Protein AF-A0A348WNU6-F1 (afdb_monomer_lite)

Structure (mmCIF, N/CA/C/O backbone):
data_AF-A0A348WNU6-F1
#
_entry.id   AF-A0A348WNU6-F1
#
loop_
_atom_site.group_PDB
_atom_site.id
_atom_site.type_symbol
_atom_site.label_atom_id
_atom_site.label_alt_id
_atom_site.label_comp_id
_atom_site.label_asym_id
_atom_site.label_entity_id
_atom_site.label_seq_id
_atom_site.pdbx_PDB_ins_code
_atom_site.Cartn_x
_atom_site.Cartn_y
_atom_site.Cartn_z
_atom_site.occupancy
_atom_site.B_iso_or_equiv
_atom_site.auth_seq_id
_atom_site.auth_comp_id
_atom_site.auth_asym_id
_atom_site.auth_atom_id
_atom_site.pdbx_PDB_model_num
ATOM 1 N N . MET A 1 1 ? 20.290 43.573 -7.274 1.00 59.84 1 MET A N 1
ATOM 2 C CA . MET A 1 1 ? 20.204 42.449 -6.313 1.00 59.84 1 MET A CA 1
ATOM 3 C C . MET A 1 1 ? 21.325 41.465 -6.633 1.00 59.84 1 MET A C 1
ATOM 5 O O . MET A 1 1 ? 21.477 41.127 -7.798 1.00 59.84 1 MET A O 1
ATOM 9 N N . SER A 1 2 ? 22.170 41.083 -5.666 1.00 76.69 2 SER A N 1
ATOM 10 C CA . SER A 1 2 ? 23.293 40.156 -5.919 1.00 76.69 2 SER A CA 1
ATOM 11 C C . SER A 1 2 ? 22.778 38.761 -6.301 1.00 76.69 2 SER A C 1
ATOM 13 O O . SER A 1 2 ? 21.799 38.294 -5.719 1.00 76.69 2 SER A O 1
ATOM 15 N N . SER A 1 3 ? 23.455 38.074 -7.230 1.00 81.56 3 SER A N 1
ATOM 16 C CA . SER A 1 3 ? 23.144 36.691 -7.645 1.00 81.56 3 SER A CA 1
ATOM 17 C C . SER A 1 3 ? 23.007 35.733 -6.449 1.00 81.56 3 SER A C 1
ATOM 19 O O . SER A 1 3 ? 22.137 34.864 -6.431 1.00 81.56 3 SER A O 1
ATOM 21 N N . ALA A 1 4 ? 23.790 35.948 -5.387 1.00 82.56 4 ALA A N 1
ATOM 22 C CA . ALA A 1 4 ? 23.717 35.153 -4.163 1.00 82.56 4 ALA A CA 1
ATOM 23 C C . ALA A 1 4 ? 22.416 35.371 -3.361 1.00 82.56 4 ALA A C 1
ATOM 25 O O . ALA A 1 4 ? 21.897 34.421 -2.778 1.00 82.56 4 ALA A O 1
ATOM 26 N N . MET A 1 5 ? 21.862 36.591 -3.347 1.00 82.69 5 MET A N 1
ATOM 27 C CA . MET A 1 5 ? 20.577 36.865 -2.683 1.00 82.69 5 MET A CA 1
ATOM 28 C C . MET A 1 5 ? 19.411 36.230 -3.440 1.00 82.69 5 MET A C 1
ATOM 30 O O . MET A 1 5 ? 18.519 35.670 -2.812 1.00 82.69 5 MET A O 1
ATOM 34 N N . LEU A 1 6 ? 19.445 36.260 -4.777 1.00 88.50 6 LEU A N 1
ATOM 35 C CA . LEU A 1 6 ? 18.407 35.649 -5.608 1.00 88.50 6 LEU A CA 1
ATOM 36 C C . LEU A 1 6 ? 18.359 34.125 -5.421 1.00 88.50 6 LEU A C 1
ATOM 38 O O . LEU A 1 6 ? 17.283 33.561 -5.262 1.00 88.50 6 LEU A O 1
ATOM 42 N N . LYS A 1 7 ? 19.523 33.464 -5.358 1.00 87.88 7 LYS A N 1
ATOM 43 C CA . LYS A 1 7 ? 19.611 32.018 -5.090 1.00 87.88 7 LYS A CA 1
ATOM 44 C C . LYS A 1 7 ? 19.069 31.644 -3.711 1.00 87.88 7 LYS A C 1
ATOM 46 O O . LYS A 1 7 ? 18.361 30.653 -3.589 1.00 87.88 7 LYS A O 1
ATOM 51 N N . LYS A 1 8 ? 19.368 32.445 -2.682 1.00 90.44 8 LYS A N 1
ATOM 52 C CA . LYS A 1 8 ? 18.818 32.228 -1.336 1.00 90.44 8 LYS A CA 1
ATOM 53 C C . LYS A 1 8 ? 17.303 32.409 -1.309 1.00 90.44 8 LYS A C 1
ATOM 55 O O . LYS A 1 8 ? 16.622 31.578 -0.726 1.00 90.44 8 LYS A O 1
ATOM 60 N N . ALA A 1 9 ? 16.782 33.451 -1.955 1.00 91.56 9 ALA A N 1
ATOM 61 C CA . ALA A 1 9 ? 15.340 33.665 -2.064 1.00 91.56 9 ALA A CA 1
ATOM 62 C C . ALA A 1 9 ? 14.648 32.504 -2.800 1.00 91.56 9 ALA A C 1
ATOM 64 O O . ALA A 1 9 ? 13.622 32.016 -2.340 1.00 91.56 9 ALA A O 1
ATOM 65 N N . MET A 1 10 ? 15.253 32.009 -3.885 1.00 92.50 10 MET A N 1
ATOM 66 C CA . MET A 1 10 ? 14.762 30.840 -4.621 1.00 92.50 10 MET A CA 1
ATOM 67 C C . MET A 1 10 ? 14.744 29.578 -3.748 1.00 92.50 10 MET A C 1
ATOM 69 O O . MET A 1 10 ? 13.763 28.845 -3.752 1.00 92.50 10 MET A O 1
ATOM 73 N N . LEU A 1 11 ? 15.804 29.336 -2.970 1.00 91.62 11 LEU A N 1
ATOM 74 C CA . LEU A 1 11 ? 15.875 28.188 -2.063 1.00 91.62 11 LEU A CA 1
ATOM 75 C C . LEU A 1 11 ? 14.768 28.244 -1.002 1.00 91.62 11 LEU A C 1
ATOM 77 O O . LEU A 1 11 ? 14.086 27.251 -0.776 1.00 91.62 11 LEU A O 1
ATOM 81 N N . TRP A 1 12 ? 14.566 29.410 -0.385 1.00 91.62 12 TRP A N 1
ATOM 82 C CA . TRP A 1 12 ? 13.499 29.601 0.598 1.00 91.62 12 TRP A CA 1
ATOM 83 C C . TRP A 1 12 ? 12.110 29.404 -0.005 1.00 91.62 12 TRP A C 1
ATOM 85 O O . TRP A 1 12 ? 11.265 28.784 0.633 1.00 91.62 12 TRP A O 1
ATOM 95 N N . LEU A 1 13 ? 11.892 29.869 -1.238 1.00 91.44 13 LEU A N 1
ATOM 96 C CA . LEU A 1 13 ? 10.642 29.644 -1.960 1.00 91.44 13 LEU A CA 1
ATOM 97 C C . LEU A 1 13 ? 10.388 28.147 -2.194 1.00 91.44 13 LEU A C 1
ATOM 99 O O . LEU A 1 13 ? 9.281 27.681 -1.952 1.00 91.44 13 LEU A O 1
ATOM 103 N N . LEU A 1 14 ? 11.407 27.388 -2.606 1.00 86.81 14 LEU A N 1
ATOM 104 C CA . LEU A 1 14 ? 11.286 25.942 -2.823 1.00 86.81 14 LEU A CA 1
ATOM 105 C C . LEU A 1 14 ? 10.952 25.185 -1.531 1.00 86.81 14 LEU A C 1
ATOM 107 O O . LEU A 1 14 ? 10.102 24.300 -1.549 1.00 86.81 14 LEU A O 1
ATOM 111 N N . VAL A 1 15 ? 11.573 25.560 -0.407 1.00 86.44 15 VAL A N 1
ATOM 112 C CA . VAL A 1 15 ? 11.261 24.966 0.904 1.00 86.44 15 VAL A CA 1
ATOM 113 C C . VAL A 1 15 ? 9.825 25.285 1.321 1.00 86.44 15 VAL A C 1
ATOM 115 O O . VAL A 1 15 ? 9.131 24.395 1.794 1.00 86.44 15 VAL A O 1
ATOM 118 N N . LEU A 1 16 ? 9.354 26.518 1.113 1.00 85.44 16 LEU A N 1
ATOM 119 C CA . LEU A 1 16 ? 7.982 26.908 1.454 1.00 85.44 16 LEU A CA 1
ATOM 120 C C . LEU A 1 16 ? 6.937 26.138 0.638 1.00 85.44 16 LEU A C 1
ATOM 122 O O . LEU A 1 16 ? 5.927 25.716 1.188 1.00 85.44 16 LEU A O 1
ATOM 126 N N . VAL A 1 17 ? 7.192 25.927 -0.655 1.00 80.00 17 VAL A N 1
ATOM 127 C CA . VAL A 1 17 ? 6.289 25.171 -1.537 1.00 80.00 17 VAL A CA 1
ATOM 128 C C . VAL A 1 17 ? 6.232 23.691 -1.151 1.00 80.00 17 VAL A C 1
ATOM 130 O O . VAL A 1 17 ? 5.168 23.088 -1.243 1.00 80.00 17 VAL A O 1
ATOM 133 N N . ALA A 1 18 ? 7.332 23.114 -0.659 1.00 73.50 18 ALA A N 1
ATOM 134 C CA . ALA A 1 18 ? 7.371 21.715 -0.233 1.00 73.50 18 ALA A CA 1
ATOM 135 C C . ALA A 1 18 ? 6.471 21.408 0.983 1.00 73.50 18 ALA A C 1
ATOM 137 O O . ALA A 1 18 ? 6.071 20.262 1.151 1.00 73.50 18 ALA A O 1
ATOM 138 N N . VAL A 1 19 ? 6.132 22.409 1.807 1.00 71.44 19 VAL A N 1
ATOM 139 C CA . VAL A 1 19 ? 5.242 22.249 2.979 1.00 71.44 19 VAL A CA 1
ATOM 140 C C . VAL A 1 19 ? 3.758 22.373 2.601 1.00 71.44 19 VAL A C 1
ATOM 142 O O . VAL A 1 19 ? 2.894 22.020 3.390 1.00 71.44 19 VAL A O 1
ATOM 145 N N . LEU A 1 20 ? 3.444 22.874 1.401 1.00 70.12 20 LEU A N 1
ATOM 146 C CA . LEU A 1 20 ? 2.066 23.133 0.956 1.00 70.12 20 LEU A CA 1
ATOM 147 C C . LEU A 1 20 ? 1.417 21.950 0.224 1.00 70.12 20 LEU A C 1
ATOM 149 O O . LEU A 1 20 ? 0.300 22.085 -0.270 1.00 70.12 20 LEU A O 1
ATOM 153 N N . VAL A 1 21 ? 2.113 20.821 0.097 1.00 68.31 21 VAL A N 1
ATOM 154 C CA . VAL A 1 21 ? 1.554 19.616 -0.518 1.00 68.31 21 VAL A CA 1
ATOM 155 C C . VAL A 1 21 ? 0.909 18.757 0.559 1.00 68.31 21 VAL A C 1
ATOM 157 O O . VAL A 1 21 ? 1.590 18.167 1.394 1.00 68.31 21 VAL A O 1
ATOM 160 N N . ASP A 1 22 ? -0.413 18.665 0.487 1.00 71.38 22 ASP A N 1
ATOM 161 C CA . ASP A 1 22 ? -1.189 17.651 1.184 1.00 71.38 22 ASP A CA 1
ATOM 162 C C . ASP A 1 22 ? -1.095 16.342 0.392 1.00 71.38 22 ASP A C 1
ATOM 164 O O . ASP A 1 22 ? -1.683 16.194 -0.681 1.00 71.38 22 ASP A O 1
ATOM 168 N N . ALA A 1 23 ? -0.311 15.394 0.897 1.00 81.19 23 ALA A N 1
ATOM 169 C CA . ALA A 1 23 ? -0.191 14.049 0.346 1.00 81.19 23 ALA A CA 1
ATOM 170 C C . ALA A 1 23 ? -0.400 13.018 1.455 1.00 81.19 23 ALA A C 1
ATOM 172 O O . ALA A 1 23 ? -0.212 13.314 2.634 1.00 81.19 23 ALA A O 1
ATOM 173 N N . TYR A 1 24 ? -0.770 11.795 1.079 1.00 88.62 24 TYR A N 1
ATOM 174 C CA . TYR A 1 24 ? -0.824 10.703 2.041 1.00 88.62 24 TYR A CA 1
ATOM 175 C C . TYR A 1 24 ? 0.562 10.424 2.629 1.00 88.62 24 TYR A C 1
ATOM 177 O O . TYR A 1 24 ? 1.542 10.259 1.902 1.00 88.62 24 TYR A O 1
ATOM 185 N N . GLU A 1 25 ? 0.624 10.303 3.949 1.00 90.81 25 GLU A N 1
ATOM 186 C CA . GLU A 1 25 ? 1.794 9.807 4.662 1.00 90.81 25 GLU A CA 1
ATOM 187 C C . GLU A 1 25 ? 1.684 8.285 4.784 1.00 90.81 25 GLU A C 1
ATOM 189 O O . GLU A 1 25 ? 0.706 7.774 5.334 1.00 90.81 25 GLU A O 1
ATOM 194 N N . VAL A 1 26 ? 2.673 7.552 4.265 1.00 92.44 26 VAL A N 1
ATOM 195 C CA . VAL A 1 26 ? 2.682 6.081 4.259 1.00 92.44 26 VAL A CA 1
ATOM 196 C C . VAL A 1 26 ? 3.885 5.556 5.033 1.00 92.44 26 VAL A C 1
ATOM 198 O O . VAL A 1 26 ? 5.028 5.889 4.716 1.00 92.44 26 VAL A O 1
ATOM 201 N N . GLU A 1 27 ? 3.640 4.694 6.020 1.00 94.69 27 GLU A N 1
ATOM 202 C CA . GLU A 1 27 ? 4.694 4.043 6.800 1.00 94.69 27 GLU A CA 1
ATOM 203 C C . GLU A 1 27 ? 4.397 2.554 7.083 1.00 94.69 27 GLU A C 1
ATOM 205 O O . GLU A 1 27 ? 3.261 2.205 7.405 1.00 94.69 27 GLU A O 1
ATOM 210 N N . PRO A 1 28 ? 5.396 1.656 7.006 1.00 94.31 28 PRO A N 1
ATOM 211 C CA . PRO A 1 28 ? 6.728 1.892 6.447 1.00 94.31 28 PRO A CA 1
ATOM 212 C C . PRO A 1 28 ? 6.680 2.006 4.911 1.00 94.31 28 PRO A C 1
ATOM 214 O O . PRO A 1 28 ? 5.808 1.433 4.271 1.00 94.31 28 PRO A O 1
ATOM 217 N N . MET A 1 29 ? 7.645 2.695 4.292 1.00 92.69 29 MET A N 1
ATOM 218 C CA . MET A 1 29 ? 7.738 2.747 2.820 1.00 92.69 29 MET A CA 1
ATOM 219 C C . MET A 1 29 ? 8.179 1.401 2.217 1.00 92.69 29 MET A C 1
ATOM 221 O O . MET A 1 29 ? 7.820 1.061 1.095 1.00 92.69 29 MET A O 1
ATOM 225 N N . ILE A 1 30 ? 8.973 0.631 2.965 1.00 92.19 30 ILE A N 1
ATOM 226 C CA . ILE A 1 30 ? 9.482 -0.683 2.569 1.00 92.19 30 ILE A CA 1
ATOM 227 C C . ILE A 1 30 ? 9.271 -1.629 3.744 1.00 92.19 30 ILE A C 1
ATOM 229 O O . ILE A 1 30 ? 9.636 -1.309 4.875 1.00 92.19 30 ILE A O 1
ATOM 233 N N . ALA A 1 31 ? 8.716 -2.800 3.465 1.00 90.56 31 ALA A N 1
ATOM 234 C CA . ALA A 1 31 ? 8.573 -3.869 4.435 1.00 90.56 31 ALA A CA 1
ATOM 235 C C . ALA A 1 31 ? 8.969 -5.199 3.802 1.00 90.56 31 ALA A C 1
ATOM 237 O O . ALA A 1 31 ? 8.811 -5.401 2.599 1.00 90.56 31 ALA A O 1
ATOM 238 N N . GLU A 1 32 ? 9.471 -6.105 4.631 1.00 88.19 32 GLU A N 1
ATOM 239 C CA . GLU A 1 32 ? 9.837 -7.453 4.223 1.00 88.19 32 GLU A CA 1
ATOM 240 C C . GLU A 1 32 ? 8.882 -8.454 4.869 1.00 88.19 32 GLU A C 1
ATOM 242 O O . GLU A 1 32 ? 8.638 -8.418 6.077 1.00 88.19 32 GLU A O 1
ATOM 247 N N . ILE A 1 33 ? 8.350 -9.362 4.054 1.00 84.12 33 ILE A N 1
ATOM 248 C CA . ILE A 1 33 ? 7.555 -10.490 4.523 1.00 84.12 33 ILE A CA 1
ATOM 249 C C . ILE A 1 33 ? 8.487 -11.697 4.594 1.00 84.12 33 ILE A C 1
ATOM 251 O O . ILE A 1 33 ? 8.826 -12.293 3.573 1.00 84.12 33 ILE A O 1
ATOM 255 N N . GLN A 1 34 ? 8.912 -12.063 5.802 1.00 79.81 34 GLN A N 1
ATOM 256 C CA . GLN A 1 34 ? 9.710 -13.271 5.995 1.00 79.81 34 GLN A CA 1
ATOM 257 C C . GLN A 1 34 ? 8.813 -14.502 5.907 1.00 79.81 34 GLN A C 1
ATOM 259 O O . GLN A 1 34 ? 7.787 -14.567 6.574 1.00 79.81 34 GLN A O 1
ATOM 264 N N . ALA A 1 35 ? 9.218 -15.505 5.128 1.00 69.50 35 ALA A N 1
ATOM 265 C CA . ALA A 1 35 ? 8.497 -16.770 4.994 1.00 69.50 35 ALA A CA 1
ATOM 266 C C . ALA A 1 35 ? 8.731 -17.721 6.186 1.00 69.50 35 ALA A C 1
ATOM 268 O O . ALA A 1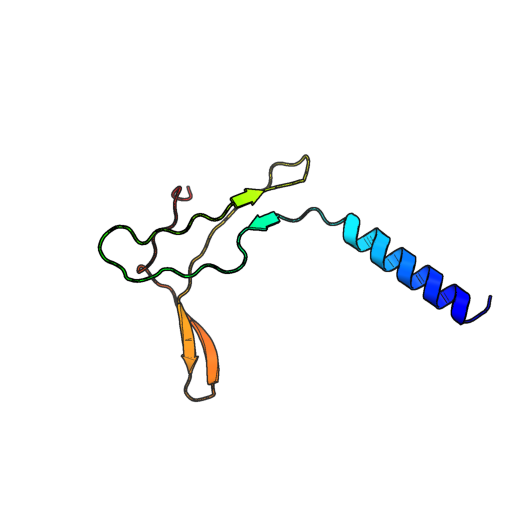 35 ? 9.074 -18.888 6.005 1.00 69.50 35 ALA A O 1
ATOM 269 N N . THR A 1 36 ? 8.583 -17.230 7.417 1.00 68.94 36 THR A N 1
ATOM 270 C CA . THR A 1 36 ? 8.627 -18.064 8.623 1.00 68.94 36 THR A CA 1
ATOM 271 C C . THR A 1 36 ? 7.218 -18.556 8.952 1.00 68.94 36 THR A C 1
ATOM 273 O O . THR A 1 36 ? 6.227 -17.857 8.768 1.00 68.94 36 THR A O 1
ATOM 276 N N . SER A 1 37 ? 7.095 -19.826 9.339 1.00 56.62 37 SER A N 1
ATOM 277 C CA . SER A 1 37 ? 5.818 -20.546 9.351 1.00 56.62 37 SER A CA 1
ATOM 278 C C . SER A 1 37 ? 4.711 -19.822 10.132 1.00 56.62 37 SER A C 1
ATOM 280 O O . SER A 1 37 ? 4.782 -19.716 11.356 1.00 56.62 37 SER A O 1
ATOM 282 N N . GLY A 1 38 ? 3.648 -19.434 9.421 1.00 60.72 38 GLY A N 1
ATOM 283 C CA . GLY A 1 38 ? 2.291 -19.400 9.960 1.00 60.72 38 GLY A CA 1
ATOM 284 C C . GLY A 1 38 ? 1.553 -18.067 9.971 1.00 60.72 38 GLY A C 1
ATOM 285 O O . GLY A 1 38 ? 0.342 -18.134 10.098 1.00 60.72 38 GLY A O 1
ATOM 286 N N . HIS A 1 39 ? 2.188 -16.894 9.819 1.00 66.81 39 HIS A N 1
ATOM 287 C CA . HIS A 1 39 ? 1.492 -15.589 9.913 1.00 66.81 39 HIS A CA 1
ATOM 288 C C . HIS A 1 39 ? 2.233 -14.443 9.192 1.00 66.81 39 HIS A C 1
ATOM 290 O O . HIS A 1 39 ? 2.610 -13.440 9.799 1.00 66.81 39 HIS A O 1
ATOM 296 N N . ASN A 1 40 ? 2.424 -14.577 7.881 1.00 84.50 40 ASN A N 1
ATOM 297 C CA . ASN A 1 40 ? 3.106 -13.587 7.046 1.00 84.50 40 ASN A CA 1
ATOM 298 C C . ASN A 1 40 ? 2.213 -12.365 6.792 1.00 84.50 40 ASN A C 1
ATOM 300 O O . ASN A 1 40 ? 1.456 -12.331 5.825 1.00 84.50 40 ASN A O 1
ATOM 304 N N . ARG A 1 41 ? 2.276 -11.366 7.676 1.00 87.62 41 ARG A N 1
ATOM 305 C CA . ARG A 1 41 ? 1.512 -10.120 7.553 1.00 87.62 41 ARG A CA 1
ATOM 306 C C . ARG A 1 41 ? 2.402 -8.911 7.784 1.00 87.62 41 ARG A C 1
ATOM 308 O O . ARG A 1 41 ? 3.160 -8.870 8.749 1.00 87.62 41 ARG A O 1
ATOM 315 N N . VAL A 1 42 ? 2.213 -7.900 6.948 1.00 90.12 42 VAL A N 1
ATOM 316 C CA . VAL A 1 42 ? 2.742 -6.550 7.137 1.00 90.12 42 VAL A CA 1
ATOM 317 C C . VAL A 1 42 ? 1.568 -5.592 7.270 1.00 90.12 42 VAL A C 1
ATOM 319 O O . VAL A 1 42 ? 0.530 -5.778 6.637 1.00 90.12 42 VAL A O 1
ATOM 322 N N . THR A 1 43 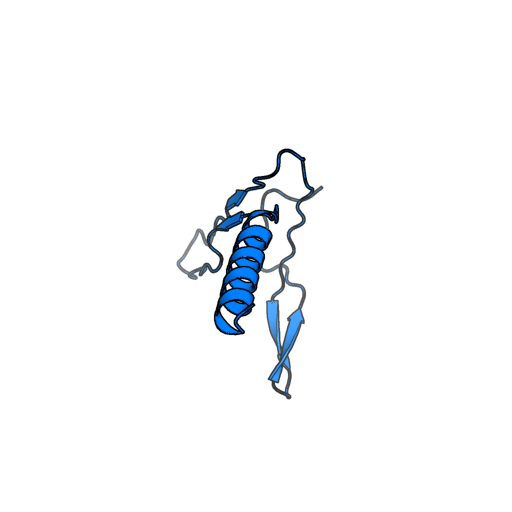? 1.739 -4.574 8.106 1.00 92.38 43 THR A N 1
ATOM 323 C CA . THR A 1 43 ? 0.775 -3.488 8.267 1.00 92.38 43 THR A CA 1
ATOM 324 C C . THR A 1 43 ? 1.404 -2.200 7.765 1.00 92.38 43 THR A C 1
ATOM 326 O O . THR A 1 43 ? 2.484 -1.831 8.223 1.00 92.38 43 THR A O 1
ATOM 329 N N . TYR A 1 44 ? 0.698 -1.516 6.870 1.00 93.44 44 TYR A N 1
ATOM 330 C CA . TYR A 1 44 ? 1.002 -0.152 6.458 1.00 93.44 44 TYR A CA 1
ATOM 331 C C . TYR A 1 44 ? 0.020 0.798 7.139 1.00 93.44 44 TYR A C 1
ATOM 333 O O . TYR A 1 44 ? -1.180 0.525 7.203 1.00 93.44 44 TYR A O 1
ATOM 341 N N . ARG A 1 45 ? 0.522 1.918 7.650 1.00 93.94 45 ARG A N 1
ATOM 342 C CA . ARG A 1 45 ? -0.286 3.050 8.090 1.00 93.94 45 ARG A CA 1
ATOM 343 C C . ARG A 1 45 ? -0.295 4.079 6.969 1.00 93.94 45 ARG A C 1
ATOM 345 O O . ARG A 1 45 ? 0.761 4.518 6.529 1.00 93.94 45 ARG A O 1
ATOM 352 N N . VAL A 1 46 ? -1.496 4.444 6.534 1.00 91.94 46 VAL A N 1
ATOM 353 C CA . VAL A 1 46 ? -1.743 5.508 5.559 1.00 91.94 46 VAL A CA 1
ATOM 354 C C . VAL A 1 46 ? -2.502 6.613 6.283 1.00 91.94 46 VAL A C 1
ATOM 356 O O . VAL A 1 46 ? -3.615 6.384 6.759 1.00 91.94 46 VAL A O 1
ATOM 359 N N . ALA A 1 47 ? -1.895 7.787 6.425 1.00 91.69 47 ALA A N 1
ATOM 360 C CA . ALA A 1 47 ? -2.517 8.949 7.046 1.00 91.69 47 ALA A CA 1
ATOM 361 C C . ALA A 1 47 ? -2.795 10.024 5.994 1.00 91.69 47 ALA A C 1
ATOM 363 O O . ALA A 1 47 ? -1.942 10.340 5.171 1.00 91.69 47 ALA A O 1
ATOM 364 N N . ASN A 1 48 ? -4.002 10.580 6.024 1.00 90.69 48 ASN A N 1
ATOM 365 C CA . ASN A 1 48 ? -4.365 11.764 5.257 1.00 90.69 48 ASN A CA 1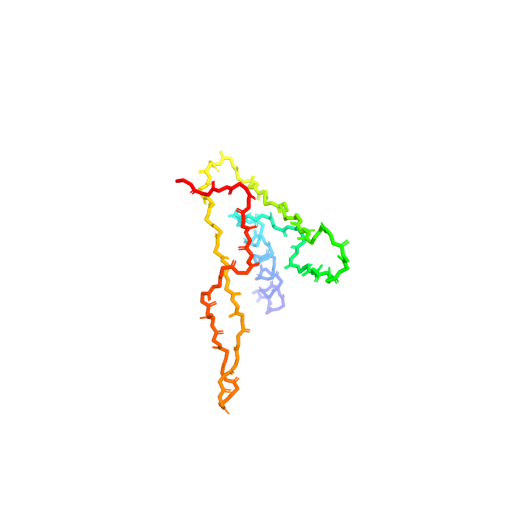
ATOM 366 C C . ASN A 1 48 ? -4.231 12.984 6.182 1.00 90.69 48 ASN A C 1
ATOM 368 O O . ASN A 1 48 ? -5.062 13.113 7.083 1.00 90.69 48 ASN A O 1
ATOM 372 N N . PRO A 1 49 ? -3.199 13.833 6.018 1.00 87.88 49 PRO A N 1
ATOM 373 C CA . PRO A 1 49 ? -3.009 15.010 6.863 1.00 87.88 49 PRO A CA 1
ATOM 374 C C . PRO A 1 49 ? -3.946 16.169 6.493 1.00 87.88 49 PRO A C 1
ATOM 376 O O . PRO A 1 49 ? -4.027 17.132 7.251 1.00 87.88 49 PRO A O 1
ATOM 379 N N . SER A 1 50 ? -4.647 16.089 5.356 1.00 86.44 50 SER A N 1
ATOM 380 C CA . SER A 1 50 ? -5.547 17.153 4.914 1.00 86.44 50 SER A CA 1
ATOM 381 C C . SER A 1 50 ? -6.871 17.156 5.679 1.00 86.44 50 SER A C 1
ATOM 383 O O . SER A 1 50 ? -7.355 16.125 6.150 1.00 86.44 50 SER A O 1
ATOM 385 N N . ASP A 1 51 ? -7.523 18.317 5.700 1.00 87.00 51 ASP A N 1
ATOM 386 C CA . ASP A 1 51 ? -8.877 18.482 6.242 1.00 87.00 51 ASP A CA 1
ATOM 387 C C . ASP A 1 51 ? -9.969 17.891 5.323 1.00 87.00 51 ASP A C 1
ATOM 389 O O . ASP A 1 51 ? -11.155 17.870 5.664 1.00 87.00 51 ASP A O 1
ATOM 393 N N . THR A 1 52 ? -9.590 17.418 4.133 1.00 87.25 52 THR A N 1
ATOM 394 C CA . THR A 1 52 ? -10.501 16.844 3.139 1.00 87.25 52 THR A CA 1
ATOM 395 C C . THR A 1 52 ? -10.436 15.327 3.143 1.00 87.25 52 THR A C 1
ATOM 397 O O . THR A 1 52 ? -9.358 14.745 3.133 1.00 87.25 52 THR A O 1
ATOM 400 N N . THR A 1 53 ? -11.583 14.647 3.095 1.00 86.31 53 THR A N 1
ATOM 401 C CA . THR A 1 53 ? -11.580 13.191 2.893 1.00 86.31 53 THR A CA 1
ATOM 402 C C . THR A 1 53 ? -11.165 12.875 1.460 1.00 86.31 53 THR A C 1
ATOM 404 O O . THR A 1 53 ? -11.853 13.261 0.517 1.00 86.31 53 THR A O 1
ATOM 407 N N . LEU A 1 54 ? -10.052 12.161 1.312 1.00 83.69 54 LEU A N 1
ATOM 408 C CA . LEU A 1 54 ? -9.541 11.683 0.034 1.00 83.69 54 LEU A CA 1
ATOM 409 C C . LEU A 1 54 ? -9.797 10.166 -0.094 1.00 83.69 54 LEU A C 1
ATOM 411 O O . LEU A 1 54 ? -9.669 9.451 0.910 1.00 83.69 54 LEU A O 1
ATOM 415 N N . PRO A 1 55 ? -10.180 9.667 -1.284 1.00 85.12 55 PRO A N 1
ATOM 416 C CA . PRO A 1 55 ? -10.316 8.235 -1.538 1.00 85.12 55 PRO A CA 1
ATOM 417 C C . PRO A 1 55 ? -8.940 7.561 -1.637 1.00 85.12 55 PRO A C 1
ATOM 419 O O . PRO A 1 55 ? -8.005 8.127 -2.202 1.00 85.12 55 PRO A O 1
ATOM 422 N N . LEU A 1 56 ? -8.838 6.339 -1.112 1.00 85.81 56 LEU A N 1
ATOM 423 C CA . LEU A 1 56 ? -7.621 5.529 -1.132 1.00 85.81 56 LEU A CA 1
ATOM 424 C C . LEU A 1 56 ? -7.881 4.225 -1.886 1.00 85.81 56 LEU A C 1
ATOM 426 O O . LEU A 1 56 ? -8.710 3.428 -1.452 1.00 85.81 56 LEU A O 1
ATOM 430 N N . GLU A 1 57 ? -7.115 3.998 -2.947 1.00 88.94 57 GLU A N 1
ATOM 431 C CA . GLU A 1 57 ? -7.063 2.734 -3.678 1.00 88.94 57 GLU A CA 1
ATOM 432 C C . GLU A 1 57 ? -5.713 2.048 -3.432 1.00 88.94 57 GLU A C 1
ATOM 434 O O . GLU A 1 57 ? -4.684 2.719 -3.321 1.00 88.94 57 GLU A O 1
ATOM 439 N N . VAL A 1 58 ? -5.713 0.724 -3.271 1.00 90.31 58 VAL A N 1
ATOM 440 C CA . VAL A 1 58 ? -4.495 -0.063 -3.031 1.00 90.31 58 VAL A CA 1
ATOM 441 C C . VAL A 1 58 ? -4.420 -1.197 -4.040 1.00 90.31 58 VAL A C 1
ATOM 443 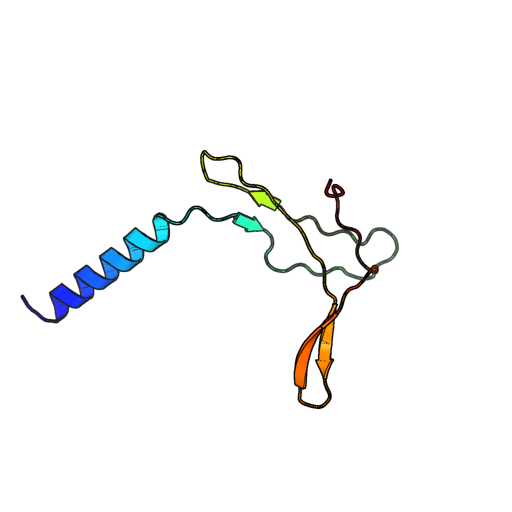O O . VAL A 1 58 ? -5.225 -2.123 -4.007 1.00 90.31 58 VAL A O 1
ATOM 446 N N . GLU A 1 59 ? -3.388 -1.148 -4.875 1.00 91.25 59 GLU A N 1
ATOM 447 C CA . GLU A 1 59 ? -3.071 -2.169 -5.870 1.00 91.25 59 GLU A CA 1
ATOM 448 C C . GLU A 1 59 ? -1.770 -2.889 -5.501 1.00 91.25 59 GLU A C 1
ATOM 450 O O . GLU A 1 59 ? -0.850 -2.296 -4.924 1.00 91.25 59 GLU A O 1
ATOM 455 N N . VAL A 1 60 ? -1.675 -4.174 -5.845 1.00 92.19 60 VAL A N 1
ATOM 456 C CA . VAL A 1 60 ? -0.478 -4.985 -5.599 1.00 92.19 60 VAL A CA 1
ATOM 457 C C . VAL A 1 60 ? -0.028 -5.644 -6.890 1.00 92.19 60 VAL A C 1
ATOM 459 O O . VAL A 1 60 ? -0.795 -6.332 -7.556 1.00 92.19 60 VAL A O 1
ATOM 462 N N . TYR A 1 61 ? 1.254 -5.471 -7.199 1.00 95.19 61 TYR A N 1
ATOM 463 C CA . TYR A 1 61 ? 1.892 -6.069 -8.361 1.00 95.19 61 TYR A CA 1
ATOM 464 C C . TYR A 1 61 ? 3.132 -6.848 -7.950 1.00 95.19 61 TYR A C 1
ATOM 466 O O . TYR A 1 61 ? 3.917 -6.426 -7.094 1.00 95.19 61 TYR A O 1
ATOM 474 N N . LYS A 1 62 ? 3.367 -7.961 -8.637 1.00 95.50 62 LYS A N 1
ATOM 475 C CA . LYS A 1 62 ? 4.660 -8.627 -8.646 1.00 95.50 62 LYS A CA 1
ATOM 476 C C . LYS A 1 62 ? 5.583 -7.874 -9.597 1.00 95.50 62 LYS A C 1
ATOM 478 O O . LYS A 1 62 ? 5.338 -7.809 -10.800 1.00 95.50 62 LYS A O 1
ATOM 483 N N . ARG A 1 63 ? 6.688 -7.356 -9.065 1.00 95.56 63 ARG A N 1
ATOM 484 C CA . ARG A 1 63 ? 7.760 -6.787 -9.885 1.00 95.56 63 ARG A CA 1
ATOM 485 C C . ARG A 1 63 ? 8.586 -7.903 -10.526 1.00 95.56 63 ARG A C 1
ATOM 487 O O . ARG A 1 63 ? 9.059 -8.806 -9.834 1.00 95.56 63 ARG A O 1
ATOM 494 N N . SER A 1 64 ? 8.784 -7.822 -11.834 1.00 96.00 64 SER A N 1
ATOM 495 C CA . SER A 1 64 ? 9.623 -8.725 -12.626 1.00 96.00 64 SER A CA 1
ATOM 496 C C . SER A 1 64 ? 10.484 -7.931 -13.612 1.00 96.00 64 SER A C 1
ATOM 498 O O . SER A 1 64 ? 10.324 -6.718 -13.736 1.00 96.00 64 SER A O 1
ATOM 500 N N . PHE A 1 65 ? 11.422 -8.601 -14.276 1.00 97.00 65 PHE A N 1
ATOM 501 C CA . PHE A 1 65 ? 12.285 -7.999 -15.290 1.00 97.00 65 PHE A CA 1
ATOM 502 C C . PHE A 1 65 ? 12.298 -8.898 -16.521 1.00 97.00 65 PHE A C 1
ATOM 504 O O . PHE A 1 65 ? 12.350 -10.122 -16.376 1.00 97.00 65 PHE A O 1
ATOM 511 N N . ASP A 1 66 ? 12.244 -8.302 -17.708 1.00 93.44 66 ASP A N 1
ATOM 512 C CA . ASP A 1 66 ? 12.336 -9.042 -18.967 1.00 93.44 66 ASP A CA 1
ATOM 513 C C . ASP A 1 66 ? 13.785 -9.383 -19.357 1.00 93.44 66 ASP A C 1
ATOM 515 O O . ASP A 1 66 ? 14.749 -9.063 -18.651 1.00 93.44 66 ASP A O 1
ATOM 519 N N . ASP A 1 67 ? 13.948 -10.022 -20.519 1.00 95.81 67 ASP A N 1
ATOM 520 C CA . ASP A 1 67 ? 15.258 -10.399 -21.064 1.00 95.81 67 ASP A CA 1
ATOM 521 C C . ASP A 1 67 ? 16.184 -9.187 -21.295 1.00 95.81 67 ASP A C 1
ATOM 523 O O . ASP A 1 67 ? 17.407 -9.333 -21.307 1.00 95.81 67 ASP A O 1
ATOM 527 N N . ASN A 1 68 ? 15.620 -7.980 -21.424 1.00 96.50 68 ASN A N 1
ATOM 528 C CA . ASN A 1 68 ? 16.346 -6.724 -21.603 1.00 96.50 68 ASN A CA 1
ATOM 529 C C . ASN A 1 68 ? 16.557 -5.957 -20.285 1.00 96.50 68 ASN A C 1
ATOM 531 O O . ASN A 1 68 ? 17.030 -4.820 -20.320 1.00 96.50 68 ASN A O 1
ATOM 535 N N . GLN A 1 69 ? 16.239 -6.561 -19.133 1.00 95.06 69 GLN A N 1
ATOM 536 C CA . GLN A 1 69 ? 16.302 -5.940 -17.802 1.00 95.06 69 GLN A CA 1
ATOM 537 C C . GLN A 1 69 ? 15.366 -4.733 -17.629 1.00 95.06 69 GLN A C 1
ATOM 539 O O . GLN A 1 69 ? 15.613 -3.865 -16.790 1.00 95.06 69 GLN A O 1
ATOM 544 N N . VAL A 1 70 ? 14.279 -4.672 -18.398 1.00 97.19 70 VAL A N 1
ATOM 545 C CA . VAL A 1 70 ? 13.243 -3.651 -18.226 1.00 97.19 70 VAL A CA 1
ATOM 546 C C . VAL A 1 70 ? 12.249 -4.123 -17.168 1.00 97.19 70 VAL A C 1
ATOM 548 O O . VAL A 1 70 ? 11.790 -5.265 -17.198 1.00 97.19 70 VAL A O 1
ATOM 551 N N . GLU A 1 71 ? 11.937 -3.245 -16.212 1.00 96.62 71 GLU A N 1
ATOM 552 C CA . GLU A 1 71 ? 10.971 -3.520 -15.146 1.00 96.62 71 GLU A CA 1
ATOM 553 C C . GLU A 1 71 ? 9.560 -3.720 -15.715 1.00 96.62 71 GLU A C 1
ATOM 555 O O . GLU A 1 71 ? 9.079 -2.919 -16.519 1.00 96.62 71 GLU A O 1
ATOM 560 N N . GLN A 1 72 ? 8.887 -4.775 -15.257 1.00 96.88 72 GLN A N 1
ATOM 561 C CA . GLN A 1 72 ? 7.490 -5.066 -15.561 1.00 96.88 72 GLN A CA 1
ATOM 562 C C . GLN A 1 72 ? 6.709 -5.328 -14.272 1.00 96.88 72 GLN A C 1
ATOM 564 O O . GLN A 1 72 ? 7.136 -6.110 -13.414 1.00 96.88 72 GLN A O 1
ATOM 569 N N . LEU A 1 73 ? 5.542 -4.694 -14.162 1.00 96.38 73 LEU A N 1
ATOM 570 C CA . LEU A 1 73 ? 4.566 -4.939 -13.104 1.00 96.38 73 LEU A CA 1
ATOM 571 C C . LEU A 1 73 ? 3.550 -5.964 -13.608 1.00 96.38 73 LEU A C 1
ATOM 573 O O . LEU A 1 73 ? 2.926 -5.760 -14.646 1.00 96.38 73 LEU A O 1
ATOM 577 N N . VAL A 1 74 ? 3.417 -7.075 -12.890 1.00 95.50 74 VAL A N 1
ATOM 578 C CA . VAL A 1 74 ? 2.520 -8.182 -13.239 1.00 95.50 74 VAL A CA 1
ATOM 579 C C . VAL A 1 74 ? 1.493 -8.341 -12.127 1.00 95.50 74 VAL A C 1
ATOM 581 O O . VAL A 1 74 ? 1.861 -8.329 -10.951 1.00 95.50 74 VAL A O 1
ATOM 584 N N . GLU A 1 75 ? 0.219 -8.487 -12.483 1.00 93.69 75 GLU A N 1
ATOM 585 C CA . GLU A 1 75 ? -0.848 -8.782 -11.520 1.00 93.69 75 GLU A CA 1
ATOM 586 C C . GLU A 1 75 ? -0.528 -10.058 -10.723 1.00 93.69 75 GLU A C 1
ATOM 588 O O . GLU A 1 75 ? 0.080 -11.006 -11.234 1.00 93.69 75 GLU A O 1
ATOM 593 N N . THR A 1 76 ? -0.891 -10.072 -9.442 1.00 92.00 76 THR A N 1
ATOM 594 C CA . THR A 1 76 ? -0.633 -11.204 -8.551 1.00 92.00 76 THR A CA 1
ATOM 595 C C . THR A 1 76 ? -1.738 -11.352 -7.517 1.00 92.00 76 THR A C 1
ATOM 597 O O . THR A 1 76 ? -2.165 -10.375 -6.909 1.00 92.00 76 THR A O 1
ATOM 600 N N . ASP A 1 77 ? -2.117 -12.603 -7.269 1.00 90.50 77 ASP A N 1
ATOM 601 C CA . ASP A 1 77 ? -3.068 -12.987 -6.224 1.00 90.50 77 ASP A CA 1
ATOM 602 C C . ASP A 1 77 ?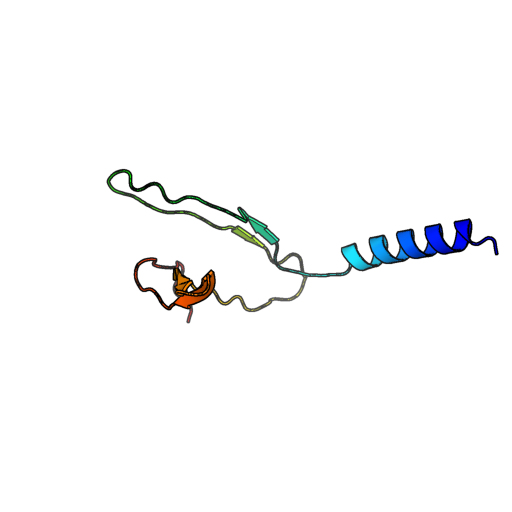 -2.347 -13.538 -4.975 1.00 90.50 77 ASP A C 1
ATOM 604 O O . ASP A 1 77 ? -2.978 -14.052 -4.050 1.00 90.50 77 ASP A O 1
ATOM 608 N N . ASP A 1 78 ? -1.010 -13.451 -4.935 1.00 89.00 78 ASP A N 1
ATOM 609 C CA . ASP A 1 78 ? -0.181 -14.012 -3.858 1.00 89.00 78 ASP A CA 1
ATOM 610 C C . ASP A 1 78 ? -0.313 -13.220 -2.541 1.00 89.00 78 ASP A C 1
ATOM 612 O O . ASP A 1 78 ? 0.043 -13.714 -1.467 1.00 89.00 78 ASP A O 1
ATOM 616 N N . ILE A 1 79 ? -0.807 -11.979 -2.613 1.00 89.50 79 ILE A N 1
ATOM 617 C CA . ILE A 1 79 ? -0.961 -11.057 -1.486 1.00 89.50 79 ILE A CA 1
ATOM 618 C C . ILE A 1 79 ? -2.420 -10.625 -1.381 1.00 89.50 79 ILE A C 1
ATOM 620 O O . ILE A 1 79 ? -3.017 -10.153 -2.342 1.00 89.50 79 ILE A O 1
ATOM 624 N N . ILE A 1 80 ? -2.974 -10.715 -0.173 1.00 89.38 80 ILE A N 1
ATOM 625 C CA . ILE A 1 80 ? -4.322 -10.231 0.132 1.00 89.38 80 ILE A CA 1
AT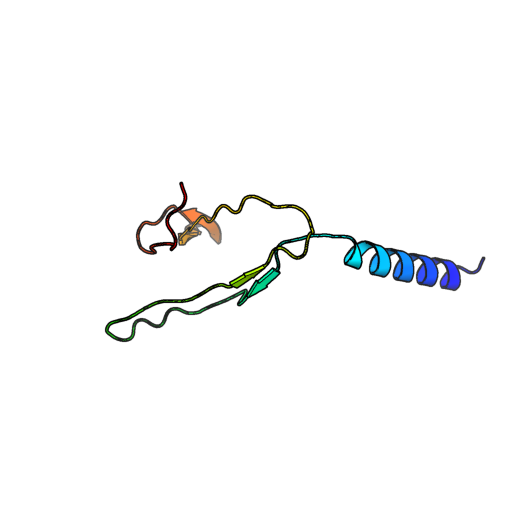OM 626 C C . ILE A 1 80 ? -4.208 -8.891 0.863 1.00 89.38 80 ILE A C 1
ATOM 628 O O . ILE A 1 80 ? -3.601 -8.816 1.935 1.00 89.38 80 ILE A O 1
ATOM 632 N N . VAL A 1 81 ? -4.821 -7.843 0.307 1.00 90.62 81 VAL A N 1
ATOM 633 C CA . VAL A 1 81 ? -4.916 -6.517 0.936 1.00 90.62 81 VAL A CA 1
ATOM 634 C C . VAL A 1 81 ? -6.164 -6.439 1.813 1.00 90.62 81 VAL A C 1
ATOM 636 O O . VAL A 1 81 ? -7.251 -6.846 1.407 1.00 90.62 81 VAL A O 1
ATOM 639 N N . LEU A 1 82 ? -6.005 -5.907 3.027 1.00 91.00 82 LEU A N 1
ATOM 640 C CA . LEU A 1 82 ? -7.094 -5.687 3.979 1.00 91.00 82 LEU A CA 1
ATOM 641 C C . LEU A 1 82 ? -7.080 -4.230 4.488 1.00 91.00 82 LEU A C 1
ATOM 643 O O . LEU A 1 82 ? -5.995 -3.715 4.766 1.00 91.00 82 LEU A O 1
ATOM 647 N N . PRO A 1 83 ? -8.249 -3.592 4.703 1.00 89.06 83 PRO A N 1
ATOM 648 C CA . PRO A 1 83 ? -9.590 -4.114 4.423 1.00 89.06 83 PRO A CA 1
ATOM 649 C C . PRO A 1 83 ? -9.856 -4.240 2.910 1.00 89.06 83 PRO A C 1
ATOM 651 O O . PRO A 1 83 ? -9.215 -3.538 2.129 1.00 89.06 83 PRO A O 1
ATOM 654 N N . PRO A 1 84 ? -10.776 -5.131 2.488 1.00 82.06 84 PRO A N 1
ATOM 655 C CA . PRO A 1 84 ? -11.173 -5.217 1.088 1.00 82.06 84 PRO A CA 1
ATOM 656 C C . PRO A 1 84 ? -11.756 -3.879 0.631 1.00 82.06 84 PRO A C 1
ATOM 658 O O . PRO A 1 84 ? -12.499 -3.232 1.373 1.00 82.06 84 PRO A O 1
ATOM 661 N N . GLN A 1 85 ? -11.392 -3.473 -0.580 1.00 76.50 85 GLN A N 1
ATOM 662 C CA . GLN A 1 85 ? -11.859 -2.227 -1.179 1.00 76.50 85 GLN A CA 1
ATOM 663 C C . GLN A 1 85 ? -13.216 -2.472 -1.855 1.00 76.50 85 GLN A C 1
ATOM 665 O O . GLN A 1 85 ? -13.418 -3.533 -2.448 1.00 76.50 85 GLN A O 1
ATOM 670 N N . ILE A 1 86 ? -14.161 -1.542 -1.683 1.00 64.12 86 ILE A N 1
ATOM 671 C CA . ILE A 1 86 ? -15.551 -1.609 -2.178 1.00 64.12 86 ILE A CA 1
ATOM 672 C C . ILE A 1 86 ? -15.850 -0.415 -3.067 1.00 64.12 86 ILE A C 1
ATOM 674 O O . ILE A 1 86 ? -15.393 0.692 -2.704 1.00 64.12 86 ILE A O 1
#

Organism: NCBI:txid190892

Radius of gyration: 20.49 Å; chains: 1; bounding box: 39×63×32 Å

pLDDT: mean 86.55, std 9.36, range [56.62, 97.19]

Secondary structure (DSSP, 8-state):
--HHHHHHHHHHHHHHHHTS----EEE-SS------TT------EEE--SSS--------EEEEE-TT--EEEEE-SSS--SSPP-

Foldseek 3Di:
DDPVVVVVVVVVVVVVVVVPDFDWDKPPPDDDQDPDPDDRDDDIDTDGPDPDDDDDDDADFDWDADPVRDIDTHHDPPDDDPPDDD

Sequence (86 aa):
MSSAMLKKAMLWLLVLVAVLVDAYEVEPMIAEIQATSGHNRVTYRVANPSDTTLPLEVEVYKRSFDDNQVEQLVETDDIIVLPPQI